Protein AF-A0A819WFN9-F1 (afdb_monomer_lite)

Foldseek 3Di:
DVPQDADPVRDRDDDDDDADPCLPPNDVPCVVVVVVRVVVVVVPDDD

Radius of gyration: 15.25 Å; chains: 1; bounding box: 36×17×40 Å

InterPro domains:
  IPR036291 NAD(P)-binding domain superfamily [SSF51735] (3-45)

Organism: NCBI:txid433720

Secondary structure (DSSP, 8-state):
-TT-PPPTTS----------THHHH--TT-HHHHHHHHHHHHTTS--

Sequence (47 aa):
MSDNQPKSQGQCGVIVNTGSIAAYEGHVGQVANAESKGAIASMTLPL

pLDDT: mean 89.5, std 7.79, range [61.5, 95.94]

Structure (mmCIF, N/CA/C/O backbone):
data_AF-A0A819WFN9-F1
#
_entry.id   AF-A0A819WFN9-F1
#
loop_
_atom_site.group_PDB
_atom_site.id
_atom_site.type_symbol
_atom_site.label_atom_id
_atom_site.label_alt_id
_atom_site.label_comp_id
_atom_site.label_asym_id
_atom_site.label_entity_id
_atom_site.label_seq_id
_atom_site.pdbx_PDB_ins_code
_atom_site.Cartn_x
_atom_site.Cartn_y
_atom_site.Cartn_z
_atom_site.occupancy
_atom_site.B_iso_or_equiv
_atom_site.auth_seq_id
_atom_site.auth_comp_id
_atom_site.auth_asym_id
_atom_site.auth_atom_id
_atom_site.pdbx_PDB_model_num
ATOM 1 N N . MET A 1 1 ? -17.718 6.997 6.002 1.00 61.50 1 MET A N 1
ATOM 2 C CA . MET A 1 1 ? -17.272 7.067 7.416 1.00 61.50 1 MET A CA 1
ATOM 3 C C . MET A 1 1 ? -18.238 7.849 8.298 1.00 61.50 1 MET A C 1
ATOM 5 O O . MET A 1 1 ? -18.130 7.737 9.508 1.00 61.50 1 MET A O 1
ATOM 9 N N . SER A 1 2 ? -19.183 8.595 7.720 1.00 66.88 2 SER A N 1
ATOM 10 C CA . SER A 1 2 ? -20.097 9.487 8.438 1.00 66.88 2 SER A CA 1
ATOM 11 C C . SER A 1 2 ? -21.056 8.791 9.416 1.00 66.88 2 SER A C 1
ATOM 13 O O . SER A 1 2 ? -21.491 9.432 10.362 1.00 66.88 2 SER A O 1
ATOM 15 N N . ASP A 1 3 ? -21.326 7.491 9.237 1.00 84.19 3 ASP A N 1
ATOM 16 C CA . ASP A 1 3 ? -22.311 6.748 10.045 1.00 84.19 3 ASP A CA 1
ATOM 17 C C . ASP A 1 3 ? -21.700 5.847 11.134 1.00 84.19 3 ASP A C 1
ATOM 19 O O . ASP A 1 3 ? -22.432 5.196 11.880 1.00 84.19 3 ASP A O 1
ATOM 23 N N . ASN A 1 4 ? -20.368 5.773 11.254 1.00 84.62 4 ASN A N 1
ATOM 24 C CA . ASN A 1 4 ? -19.760 4.957 12.306 1.00 84.62 4 ASN A CA 1
ATOM 25 C C . ASN A 1 4 ? -19.892 5.657 13.662 1.00 84.62 4 ASN A C 1
ATOM 27 O O . ASN A 1 4 ? -19.268 6.692 13.901 1.00 84.62 4 ASN A O 1
ATOM 31 N N . GLN A 1 5 ? -20.647 5.047 14.577 1.00 89.62 5 GLN A N 1
ATOM 32 C CA . GLN A 1 5 ? -20.708 5.509 15.960 1.00 89.62 5 GLN A CA 1
ATOM 33 C C . GLN A 1 5 ? -19.331 5.357 16.638 1.00 89.62 5 GLN A C 1
ATOM 35 O O . GLN A 1 5 ? -18.693 4.307 16.491 1.00 89.62 5 GLN A O 1
ATOM 40 N N . PRO A 1 6 ? -18.861 6.370 17.392 1.00 89.50 6 PRO A N 1
ATOM 41 C CA . PRO A 1 6 ? -17.603 6.276 18.121 1.00 89.50 6 PRO A CA 1
ATOM 42 C C . PRO A 1 6 ? -17.627 5.115 19.120 1.00 89.50 6 PRO A C 1
ATOM 44 O O . PRO A 1 6 ? -18.599 4.934 19.856 1.00 89.50 6 PRO A O 1
ATOM 47 N N . LYS A 1 7 ? -16.538 4.340 19.186 1.00 86.44 7 LYS A N 1
ATOM 48 C CA . LYS A 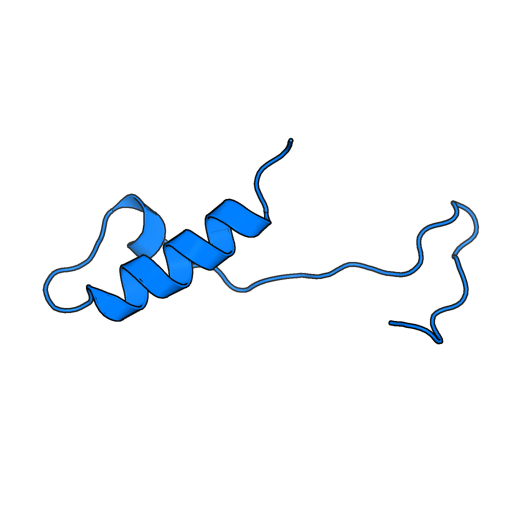1 7 ? -16.344 3.341 20.250 1.00 86.44 7 LYS A CA 1
ATOM 49 C C . LYS A 1 7 ? -16.110 4.027 21.602 1.00 86.44 7 LYS A C 1
ATOM 51 O O . LYS A 1 7 ? -15.933 5.239 21.669 1.00 86.44 7 LYS A O 1
ATOM 56 N N . SER A 1 8 ? -16.044 3.249 22.684 1.00 86.31 8 SER A N 1
ATOM 57 C CA . SER A 1 8 ? -15.871 3.751 24.062 1.00 86.31 8 SER A CA 1
ATOM 58 C C . SER A 1 8 ? -14.678 4.698 24.266 1.00 86.31 8 SER A C 1
ATOM 60 O O . SER A 1 8 ? -14.691 5.492 25.198 1.00 86.31 8 SER A O 1
ATOM 62 N N . GLN A 1 9 ? -13.669 4.647 23.391 1.00 88.31 9 GLN A N 1
ATOM 63 C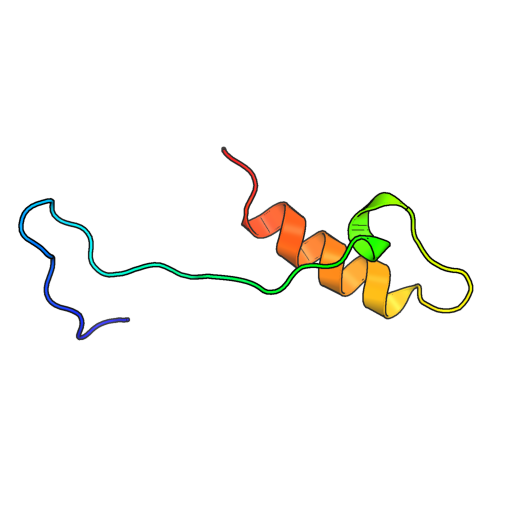 CA . GLN A 1 9 ? -12.503 5.538 23.399 1.00 88.31 9 GLN A CA 1
ATOM 64 C C . GLN A 1 9 ? -12.537 6.625 22.307 1.00 88.31 9 GLN A C 1
ATOM 66 O O . GLN A 1 9 ? -11.498 7.166 21.940 1.00 88.31 9 GLN A O 1
ATOM 71 N N . GLY A 1 10 ? -13.708 6.928 21.741 1.00 87.44 10 GLY A N 1
ATOM 72 C CA . GLY A 1 10 ? -13.900 8.001 20.757 1.00 87.44 10 GLY A CA 1
ATOM 73 C C . GLY A 1 10 ? -13.440 7.681 19.328 1.00 87.44 10 GLY A C 1
ATOM 74 O O . GLY A 1 10 ? -13.532 8.531 18.451 1.00 87.44 10 GLY A O 1
ATOM 75 N N . GLN A 1 11 ? -12.959 6.465 19.062 1.00 89.31 11 GLN A N 1
ATOM 76 C CA . GLN A 1 11 ? -12.494 6.050 17.734 1.00 89.31 11 GLN A CA 1
ATOM 77 C C . GLN A 1 11 ? -13.686 5.718 16.826 1.00 89.31 11 GLN A C 1
ATOM 79 O O . GLN A 1 11 ? -14.503 4.861 17.171 1.00 89.31 11 GLN A O 1
ATOM 84 N N . CYS A 1 12 ? -13.754 6.327 15.641 1.00 90.12 12 CYS A N 1
ATOM 85 C CA . CYS A 1 12 ? -14.835 6.092 14.671 1.00 90.12 12 CYS A CA 1
ATOM 86 C C . CYS A 1 12 ? -14.484 5.043 13.602 1.00 90.12 12 CYS A C 1
ATOM 88 O O . CYS A 1 12 ? -15.309 4.704 12.759 1.00 90.12 12 CYS A O 1
ATOM 90 N N . GLY A 1 13 ? -13.265 4.506 13.603 1.00 88.94 13 GLY A N 1
ATOM 91 C CA . GLY A 1 13 ? -12.842 3.497 12.637 1.00 88.94 13 GLY A CA 1
ATOM 92 C C . GLY A 1 13 ? -11.344 3.519 12.388 1.00 88.94 13 GLY A C 1
ATOM 93 O O . GLY A 1 13 ? -10.610 4.291 13.000 1.00 88.94 13 GLY A O 1
ATOM 94 N N . VAL A 1 14 ? -10.910 2.650 11.481 1.00 89.81 14 VAL A N 1
ATOM 95 C CA . VAL A 1 14 ? -9.520 2.535 11.039 1.00 89.81 14 VAL A CA 1
ATOM 96 C C . VAL A 1 14 ? -9.520 2.475 9.518 1.00 89.81 14 VA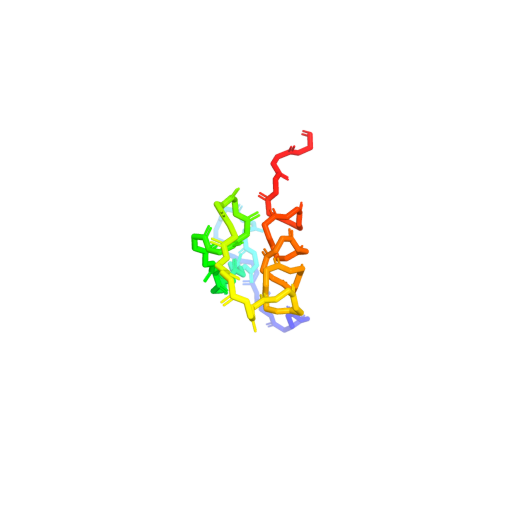L A C 1
ATOM 98 O O . VAL A 1 14 ? -10.350 1.784 8.927 1.00 89.81 14 VAL A O 1
ATOM 101 N N . ILE A 1 15 ? -8.593 3.195 8.893 1.00 90.81 15 ILE A N 1
ATOM 102 C CA . ILE A 1 15 ? -8.325 3.108 7.458 1.00 90.81 15 ILE A CA 1
ATOM 103 C C . ILE A 1 15 ? -7.038 2.312 7.293 1.00 90.81 15 ILE A C 1
ATOM 105 O O . ILE A 1 15 ? -6.030 2.637 7.916 1.00 90.81 15 ILE A O 1
ATOM 109 N N . VAL A 1 16 ? -7.077 1.272 6.465 1.00 92.81 16 VAL A N 1
ATOM 110 C CA . VAL A 1 16 ? -5.905 0.455 6.146 1.00 92.81 16 VAL A CA 1
ATOM 111 C C . VAL A 1 16 ? -5.660 0.544 4.651 1.00 92.81 16 VAL A C 1
ATOM 113 O O . VAL A 1 16 ? -6.508 0.143 3.856 1.00 92.81 16 VAL A O 1
ATOM 116 N N . ASN A 1 17 ? -4.492 1.055 4.275 1.00 93.44 17 ASN A N 1
ATOM 117 C CA . ASN A 1 17 ? -4.088 1.172 2.882 1.00 93.44 17 ASN A CA 1
ATOM 118 C C . ASN A 1 17 ? -3.128 0.039 2.499 1.00 93.44 17 ASN A C 1
ATOM 120 O O . ASN A 1 17 ? -2.241 -0.329 3.268 1.00 93.44 17 ASN A O 1
ATOM 124 N N . THR A 1 18 ? -3.252 -0.486 1.278 1.00 93.44 18 THR A N 1
ATOM 125 C CA . THR A 1 18 ? -2.315 -1.488 0.746 1.00 93.44 18 THR A CA 1
ATOM 126 C C . THR A 1 18 ? -1.133 -0.813 0.045 1.00 93.44 18 THR A C 1
ATOM 128 O O . THR A 1 18 ? -1.255 -0.329 -1.088 1.00 93.44 18 THR A O 1
ATOM 131 N N . GLY A 1 19 ? 0.021 -0.803 0.714 1.00 92.56 19 GLY A N 1
ATOM 132 C CA . GLY A 1 19 ? 1.295 -0.306 0.182 1.00 92.56 19 GLY A CA 1
ATOM 133 C C . GLY A 1 19 ? 2.025 -1.297 -0.736 1.00 92.56 19 GLY A C 1
ATOM 134 O O . GLY A 1 19 ? 1.463 -2.297 -1.182 1.00 92.56 19 GLY A O 1
ATOM 135 N N . SER A 1 20 ? 3.287 -0.993 -1.044 1.00 94.38 20 SER A N 1
ATOM 136 C CA . SER A 1 20 ? 4.222 -1.878 -1.755 1.00 94.38 20 SER A CA 1
ATOM 137 C C . SER A 1 20 ? 5.662 -1.449 -1.476 1.00 94.38 20 SER A C 1
ATOM 139 O O . SER A 1 20 ? 5.922 -0.251 -1.375 1.00 94.38 20 SER A O 1
ATOM 141 N N . ILE A 1 21 ? 6.603 -2.401 -1.449 1.00 93.81 21 ILE A N 1
ATOM 142 C CA . ILE A 1 21 ? 8.051 -2.125 -1.363 1.00 93.81 21 ILE A CA 1
ATOM 143 C C . ILE A 1 21 ? 8.548 -1.277 -2.548 1.00 93.81 21 ILE A C 1
ATOM 145 O O . ILE A 1 21 ? 9.497 -0.508 -2.419 1.00 93.81 21 ILE A O 1
ATOM 149 N N . ALA A 1 22 ? 7.842 -1.341 -3.685 1.00 94.50 22 ALA A N 1
ATOM 150 C CA . ALA A 1 22 ? 8.146 -0.555 -4.877 1.00 94.50 22 ALA A CA 1
ATOM 151 C C . ALA A 1 22 ? 8.141 0.964 -4.619 1.00 94.50 22 ALA A C 1
ATOM 153 O O . ALA A 1 22 ? 8.757 1.697 -5.382 1.00 94.50 22 ALA A O 1
ATOM 154 N N . ALA A 1 23 ? 7.474 1.428 -3.556 1.00 93.75 23 ALA A N 1
ATOM 155 C CA . ALA A 1 23 ? 7.492 2.827 -3.132 1.00 93.75 23 ALA A CA 1
ATOM 156 C C . ALA A 1 23 ? 8.869 3.308 -2.639 1.00 93.75 23 ALA A C 1
ATOM 158 O O . ALA A 1 23 ? 9.124 4.508 -2.647 1.00 93.75 23 ALA A O 1
ATOM 159 N N . TYR A 1 24 ? 9.731 2.391 -2.192 1.00 92.69 24 TYR A N 1
ATOM 160 C CA . TYR A 1 24 ? 11.014 2.713 -1.563 1.00 92.69 24 TYR A CA 1
ATOM 161 C C . TYR A 1 24 ? 12.199 2.309 -2.435 1.00 92.69 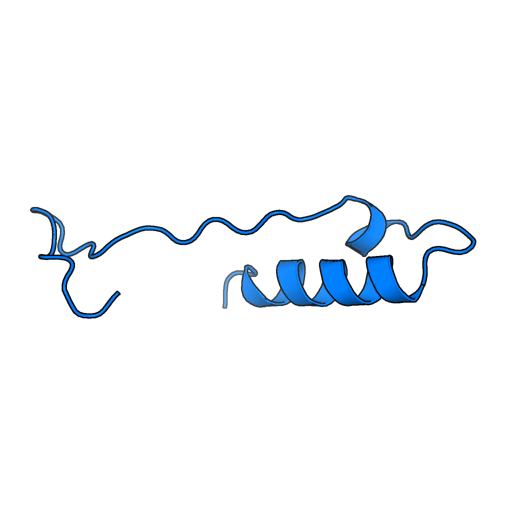24 TYR A C 1
ATOM 163 O O . TYR A 1 24 ? 13.135 3.083 -2.598 1.00 92.69 24 TYR A O 1
ATOM 171 N N . GLU A 1 25 ? 12.147 1.108 -3.011 1.00 93.00 25 GLU A N 1
ATOM 172 C CA . GLU A 1 25 ? 13.277 0.549 -3.766 1.00 93.00 25 GLU A CA 1
ATOM 173 C C . GLU A 1 25 ? 13.089 0.660 -5.282 1.00 93.00 25 GLU A C 1
ATOM 175 O O . GLU A 1 25 ? 14.042 0.495 -6.041 1.00 93.00 25 GLU A O 1
ATOM 180 N N . GLY A 1 26 ? 11.874 0.988 -5.736 1.00 86.44 26 GLY A N 1
ATOM 181 C CA . GLY A 1 26 ? 11.522 0.979 -7.150 1.00 86.44 26 GLY A CA 1
ATOM 182 C C . GLY A 1 26 ? 11.660 -0.410 -7.787 1.00 86.44 26 GLY A C 1
ATOM 183 O O . GLY A 1 26 ? 12.305 -1.320 -7.281 1.00 86.44 26 GLY A O 1
ATOM 184 N N . HIS A 1 27 ? 11.037 -0.597 -8.944 1.00 89.56 27 HIS A N 1
ATOM 185 C CA . HIS A 1 27 ? 11.338 -1.738 -9.807 1.00 89.56 27 HIS A CA 1
ATOM 186 C C . HIS A 1 27 ? 11.412 -1.243 -11.250 1.00 89.56 27 HIS A C 1
ATOM 188 O O . HIS A 1 27 ? 10.619 -0.393 -11.668 1.00 89.56 27 HIS A O 1
ATOM 194 N N . VAL A 1 28 ? 12.366 -1.764 -12.023 1.00 92.88 28 VAL A N 1
ATOM 195 C CA . VAL A 1 28 ? 12.530 -1.3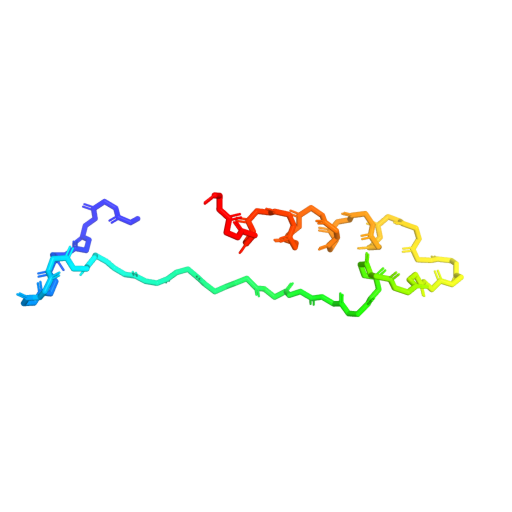98 -13.436 1.00 92.88 28 VAL A CA 1
ATOM 196 C C . VAL A 1 28 ? 11.230 -1.691 -14.192 1.00 92.88 28 VAL A C 1
ATOM 198 O O . VAL A 1 28 ? 10.651 -2.766 -14.063 1.00 92.88 28 VAL A O 1
ATOM 201 N N . GLY A 1 29 ? 10.744 -0.708 -14.954 1.00 94.00 29 GLY A N 1
ATOM 202 C CA . GLY A 1 29 ? 9.480 -0.804 -15.694 1.00 94.00 29 GLY A CA 1
ATOM 203 C C . GLY A 1 29 ? 8.211 -0.559 -14.865 1.00 94.00 29 GLY A C 1
ATOM 204 O O . GLY A 1 29 ? 7.115 -0.642 -15.410 1.00 94.00 29 GLY A O 1
ATOM 205 N N . GLN A 1 30 ? 8.322 -0.233 -13.572 1.00 94.88 30 G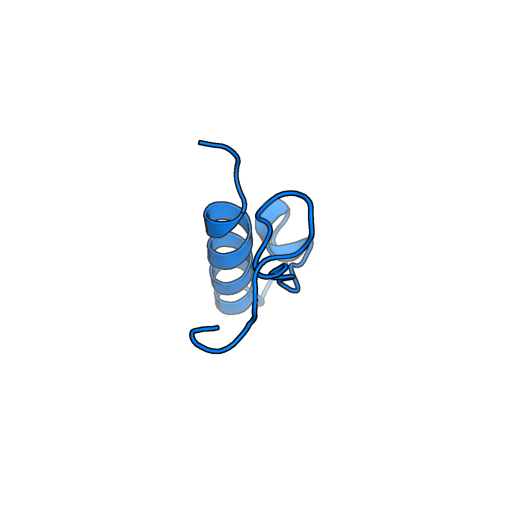LN A N 1
ATOM 206 C CA . GLN A 1 30 ? 7.183 -0.040 -12.657 1.00 94.88 30 GLN A CA 1
ATOM 207 C C . GLN A 1 30 ? 7.091 1.397 -12.108 1.00 94.88 30 GLN A C 1
ATOM 209 O O . GLN A 1 30 ? 6.685 1.597 -10.967 1.00 94.88 30 GLN A O 1
ATOM 214 N N . VAL A 1 31 ? 7.441 2.409 -12.911 1.00 93.69 31 VAL A N 1
ATOM 215 C CA . VAL A 1 31 ? 7.511 3.819 -12.465 1.00 93.69 31 VAL A CA 1
ATOM 216 C C . VAL A 1 31 ? 6.166 4.320 -11.926 1.00 93.69 31 VAL A C 1
ATOM 218 O O . VAL A 1 31 ? 6.086 4.753 -10.782 1.00 93.69 31 VAL A O 1
ATOM 221 N N . ALA A 1 32 ? 5.083 4.162 -12.691 1.00 94.81 32 ALA A N 1
ATOM 222 C CA . ALA A 1 32 ? 3.756 4.627 -12.273 1.00 94.81 32 ALA A CA 1
ATOM 223 C C . ALA A 1 32 ? 3.232 3.910 -11.011 1.00 94.81 32 ALA A C 1
ATOM 225 O O . ALA A 1 32 ? 2.524 4.498 -10.193 1.00 94.81 32 ALA A O 1
ATOM 226 N N . ASN A 1 33 ? 3.589 2.634 -10.828 1.00 92.50 33 ASN A N 1
ATOM 227 C CA . ASN A 1 33 ? 3.219 1.875 -9.636 1.00 92.50 33 ASN A CA 1
ATOM 228 C C . ASN A 1 33 ? 4.039 2.324 -8.418 1.00 92.50 33 ASN A C 1
ATOM 230 O O . ASN A 1 33 ? 3.476 2.505 -7.341 1.00 92.50 33 ASN A O 1
ATOM 234 N N . ALA A 1 34 ? 5.345 2.553 -8.588 1.00 94.50 34 ALA A N 1
ATOM 235 C CA . ALA A 1 34 ? 6.204 3.098 -7.540 1.00 94.50 34 ALA A CA 1
ATOM 236 C C . ALA A 1 34 ? 5.694 4.466 -7.058 1.00 94.50 34 ALA A C 1
ATOM 238 O O . ALA A 1 34 ? 5.531 4.652 -5.854 1.00 94.50 34 ALA A O 1
ATOM 239 N N . GLU A 1 35 ? 5.324 5.369 -7.973 1.00 93.94 35 GLU A N 1
ATOM 240 C CA . GLU A 1 35 ? 4.720 6.664 -7.623 1.00 93.94 35 GLU A CA 1
ATOM 241 C C . GLU A 1 35 ? 3.389 6.501 -6.884 1.00 93.94 35 GLU A C 1
ATOM 243 O O . GLU A 1 35 ? 3.196 7.065 -5.805 1.00 93.94 35 GLU A O 1
ATOM 248 N N . SER A 1 36 ? 2.489 5.669 -7.417 1.00 95.25 36 SER A N 1
ATOM 249 C CA . SER A 1 36 ? 1.183 5.411 -6.798 1.00 95.25 36 SER A CA 1
ATOM 250 C C . SER A 1 36 ? 1.326 4.879 -5.369 1.00 95.25 36 SER A C 1
ATOM 252 O O . SER A 1 36 ? 0.564 5.250 -4.474 1.00 95.25 36 SER A O 1
ATOM 254 N N . LYS A 1 37 ? 2.310 4.006 -5.126 1.00 95.94 37 LYS A N 1
ATOM 255 C CA . LYS A 1 37 ? 2.565 3.428 -3.802 1.00 95.94 37 LYS A CA 1
ATOM 256 C C . LYS A 1 37 ? 3.350 4.374 -2.893 1.00 95.94 37 LYS A C 1
ATOM 258 O O . LYS A 1 37 ? 3.096 4.366 -1.690 1.00 95.94 37 LYS A O 1
ATOM 263 N N . GLY A 1 38 ? 4.195 5.238 -3.450 1.00 94.19 38 GLY A N 1
ATOM 264 C CA . GLY A 1 38 ? 4.828 6.351 -2.742 1.00 94.19 38 GLY A CA 1
ATOM 265 C C . GLY A 1 38 ? 3.806 7.350 -2.199 1.00 94.19 38 GLY A C 1
ATOM 266 O O . GLY A 1 38 ? 3.894 7.743 -1.038 1.00 94.19 38 GLY A O 1
ATOM 267 N N . ALA A 1 39 ? 2.774 7.678 -2.981 1.00 94.38 39 ALA A N 1
ATOM 268 C CA . ALA A 1 39 ? 1.673 8.530 -2.528 1.00 94.38 39 ALA A CA 1
ATOM 269 C C . ALA A 1 39 ? 0.869 7.891 -1.379 1.00 94.38 39 ALA A C 1
ATOM 271 O O . ALA A 1 39 ? 0.502 8.559 -0.417 1.00 94.38 39 ALA A O 1
ATOM 272 N N . ILE A 1 40 ? 0.622 6.578 -1.431 1.00 94.81 40 ILE A N 1
ATOM 273 C CA . ILE A 1 40 ? -0.028 5.864 -0.319 1.00 94.81 40 ILE A CA 1
ATOM 274 C C . ILE A 1 40 ? 0.839 5.893 0.947 1.00 94.81 40 ILE A C 1
ATOM 276 O O . ILE A 1 40 ? 0.316 6.095 2.047 1.00 94.81 40 ILE A O 1
ATOM 280 N N . ALA A 1 41 ? 2.151 5.697 0.797 1.00 94.38 41 ALA A N 1
ATOM 281 C CA . ALA A 1 41 ? 3.086 5.743 1.913 1.00 94.38 41 ALA A CA 1
ATOM 282 C C . ALA A 1 41 ? 3.112 7.133 2.564 1.00 94.38 41 ALA A C 1
ATOM 284 O O . ALA A 1 41 ? 3.019 7.223 3.787 1.00 94.38 41 ALA A O 1
ATOM 285 N N . SER A 1 42 ? 3.149 8.209 1.770 1.00 93.75 42 SER A N 1
ATOM 286 C CA . SER A 1 42 ? 3.184 9.580 2.293 1.00 93.75 42 SER A CA 1
ATOM 287 C C . SER A 1 42 ? 1.915 9.967 3.056 1.00 93.75 42 SER A C 1
ATOM 289 O O . SER A 1 42 ? 2.015 10.602 4.101 1.00 93.75 42 SER A O 1
ATOM 291 N N . MET A 1 43 ? 0.737 9.511 2.616 1.00 93.38 43 MET A N 1
ATOM 292 C CA . MET A 1 43 ? -0.533 9.730 3.329 1.00 93.38 43 MET A CA 1
ATOM 293 C C . MET A 1 43 ? -0.600 9.057 4.709 1.00 93.38 43 MET A C 1
ATOM 295 O O . MET A 1 43 ? -1.501 9.358 5.488 1.00 93.38 43 MET A O 1
ATOM 299 N N . THR A 1 44 ? 0.312 8.126 4.999 1.00 92.00 44 THR A N 1
ATOM 300 C CA . THR A 1 44 ? 0.315 7.329 6.237 1.00 92.00 44 THR A CA 1
ATOM 301 C C . THR A 1 44 ? 1.460 7.721 7.184 1.00 92.00 44 THR A C 1
ATOM 303 O O . THR A 1 44 ? 1.580 7.154 8.269 1.00 92.00 44 THR A O 1
ATOM 306 N N . LEU A 1 45 ? 2.316 8.676 6.802 1.00 84.62 45 LEU A N 1
ATOM 307 C CA . LEU A 1 45 ? 3.419 9.123 7.654 1.00 84.62 45 LEU A CA 1
ATOM 308 C C . LEU A 1 45 ? 2.899 9.909 8.875 1.00 84.62 45 LEU A C 1
ATOM 310 O O . LEU A 1 45 ? 1.952 10.686 8.734 1.00 84.62 45 LEU A O 1
ATOM 314 N N . PRO A 1 46 ? 3.513 9.741 10.063 1.00 75.62 46 PRO A N 1
ATOM 315 C CA . PRO A 1 46 ? 3.232 10.600 11.210 1.00 75.62 46 PRO A CA 1
ATOM 316 C C . PRO A 1 46 ? 3.582 12.061 10.887 1.00 75.62 46 PRO A C 1
ATOM 318 O O . PRO A 1 46 ? 4.643 12.314 10.313 1.00 75.62 46 PRO A O 1
ATOM 321 N N . LEU A 1 47 ? 2.694 12.991 11.256 1.00 62.66 47 LEU A N 1
ATOM 322 C CA . LEU A 1 47 ? 2.905 14.442 11.164 1.00 62.66 47 LEU A CA 1
ATOM 323 C C . LEU A 1 47 ? 3.619 14.980 12.407 1.00 62.66 47 LEU A C 1
ATOM 325 O O . LEU A 1 47 ? 3.295 14.491 13.515 1.00 62.66 47 LEU A O 1
#